Protein AF-A0A8J3QL56-F1 (afdb_monomer)

R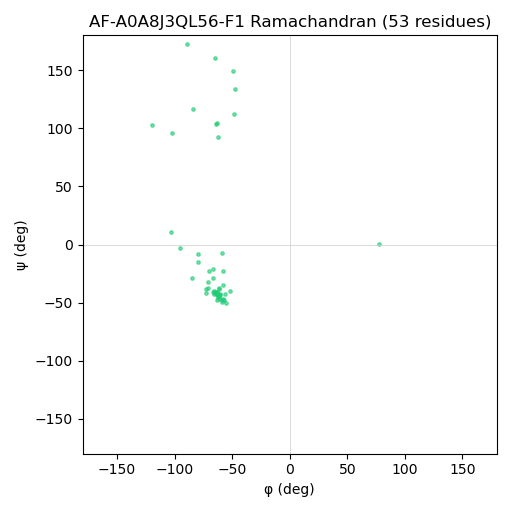adius of gyration: 14.08 Å; Cα contacts (8 Å, |Δi|>4): 29; chains: 1; bounding box: 42×16×38 Å

Organism: NCBI:txid1392758

Structure (mmCIF, N/CA/C/O backbone):
data_AF-A0A8J3QL56-F1
#
_entry.id   AF-A0A8J3QL56-F1
#
loop_
_atom_site.group_PDB
_atom_site.id
_atom_site.type_symbol
_atom_site.label_atom_id
_atom_site.label_alt_id
_atom_site.label_comp_id
_atom_site.label_asym_id
_atom_site.label_entity_id
_atom_site.label_seq_id
_atom_site.pdbx_PDB_ins_code
_atom_site.Cartn_x
_atom_site.Cartn_y
_atom_site.Cartn_z
_atom_site.occupancy
_atom_site.B_iso_or_equiv
_atom_site.auth_seq_id
_atom_site.auth_comp_id
_atom_site.auth_asym_id
_atom_site.auth_atom_id
_atom_site.pdbx_PDB_model_num
ATOM 1 N N . MET A 1 1 ? -17.911 -11.566 -25.165 1.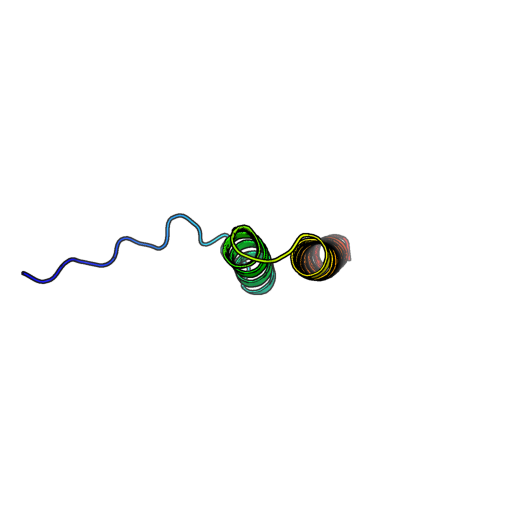00 41.78 1 MET A N 1
ATOM 2 C CA . MET A 1 1 ? -17.639 -10.333 -24.403 1.00 41.78 1 MET A CA 1
ATOM 3 C C . MET A 1 1 ? -16.398 -10.610 -23.578 1.00 41.78 1 MET A C 1
ATOM 5 O O . MET A 1 1 ? -16.515 -11.068 -22.454 1.00 41.78 1 MET A O 1
ATOM 9 N N . THR A 1 2 ? -15.221 -10.487 -24.187 1.00 43.72 2 THR A N 1
ATOM 10 C CA . THR A 1 2 ? -13.952 -10.642 -23.469 1.00 43.72 2 THR A CA 1
ATOM 11 C C . THR A 1 2 ? -13.460 -9.230 -23.248 1.00 43.72 2 THR A C 1
ATOM 13 O O . THR A 1 2 ? -12.945 -8.608 -24.174 1.00 43.72 2 THR A O 1
ATOM 16 N N . GLU A 1 3 ? -13.756 -8.683 -22.074 1.00 47.88 3 GLU A N 1
ATOM 17 C CA . GLU A 1 3 ? -13.200 -7.408 -21.649 1.00 47.88 3 GLU A CA 1
ATOM 18 C C . GLU A 1 3 ? -11.691 -7.629 -21.532 1.00 47.88 3 GLU A C 1
ATOM 20 O O . GLU A 1 3 ? -11.214 -8.368 -20.670 1.00 47.88 3 GLU A O 1
ATOM 25 N N . ALA A 1 4 ? -10.948 -7.122 -22.516 1.00 50.44 4 ALA A N 1
ATOM 26 C CA . ALA A 1 4 ? -9.503 -7.088 -22.459 1.00 50.44 4 ALA A CA 1
ATOM 27 C C . ALA A 1 4 ? -9.158 -6.191 -21.273 1.00 50.44 4 ALA A C 1
ATOM 29 O O . ALA A 1 4 ? -9.350 -4.978 -21.342 1.00 50.44 4 ALA A O 1
ATOM 30 N N . MET A 1 5 ? -8.731 -6.810 -20.173 1.00 50.78 5 MET A N 1
ATOM 31 C CA . MET A 1 5 ? -8.168 -6.118 -19.025 1.00 50.78 5 MET A CA 1
ATOM 32 C C . MET A 1 5 ? -7.117 -5.151 -19.571 1.00 50.78 5 MET A C 1
ATOM 34 O O . MET A 1 5 ? -6.144 -5.588 -20.191 1.00 50.78 5 MET A O 1
ATOM 38 N N 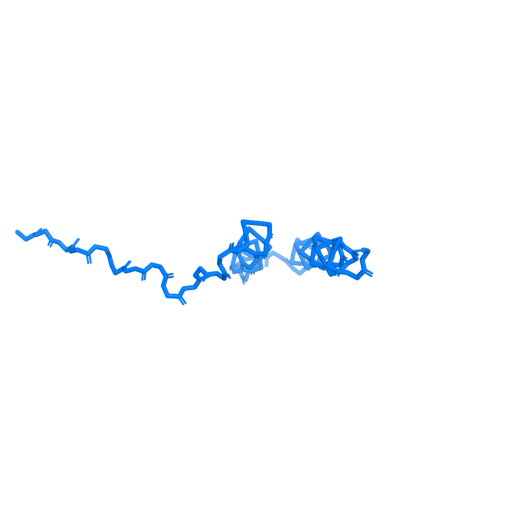. ALA A 1 6 ? -7.392 -3.850 -19.450 1.00 57.09 6 ALA A N 1
ATOM 39 C CA . ALA A 1 6 ? -6.481 -2.801 -19.876 1.00 57.09 6 ALA A CA 1
ATOM 40 C C . ALA A 1 6 ? -5.081 -3.097 -19.312 1.00 57.09 6 ALA A C 1
ATOM 42 O O . ALA A 1 6 ? -4.989 -3.699 -18.231 1.00 57.09 6 ALA A O 1
ATOM 43 N N . PRO A 1 7 ? -3.988 -2.705 -19.999 1.00 52.16 7 PRO A N 1
ATOM 44 C CA . PRO A 1 7 ? -2.692 -2.675 -19.332 1.00 52.16 7 PRO A CA 1
ATOM 45 C C . PRO A 1 7 ? -2.898 -1.957 -18.000 1.00 52.16 7 PRO A C 1
ATOM 47 O O . PRO A 1 7 ? -3.630 -0.972 -17.941 1.00 52.16 7 PRO A O 1
ATOM 50 N N . ASN A 1 8 ? -2.368 -2.514 -16.914 1.00 59.84 8 ASN A N 1
ATOM 51 C CA . ASN A 1 8 ? -2.515 -1.913 -15.600 1.00 59.84 8 ASN A CA 1
ATOM 52 C C . ASN A 1 8 ? -1.817 -0.543 -15.668 1.00 59.84 8 ASN A C 1
ATOM 54 O O . ASN A 1 8 ? -0.606 -0.471 -15.487 1.00 59.84 8 ASN A O 1
ATOM 58 N N . GLU A 1 9 ? -2.558 0.525 -15.984 1.00 60.53 9 GLU A N 1
ATOM 59 C CA . GLU A 1 9 ? -2.069 1.909 -16.156 1.00 60.53 9 GLU A CA 1
ATOM 60 C C . GLU A 1 9 ? -1.383 2.434 -14.875 1.00 60.53 9 GLU A C 1
ATOM 62 O O . GLU A 1 9 ? -0.785 3.503 -14.867 1.00 60.53 9 GLU A O 1
ATOM 67 N N . ASN A 1 10 ? -1.451 1.661 -13.787 1.00 66.38 10 ASN A N 1
ATOM 68 C CA . ASN A 1 10 ? -0.835 1.912 -12.493 1.00 66.38 10 ASN A CA 1
ATOM 69 C C . ASN A 1 10 ? 0.441 1.078 -12.230 1.00 66.38 10 ASN A C 1
ATOM 71 O O . ASN A 1 10 ? 0.902 1.011 -11.095 1.00 66.38 10 ASN A O 1
ATOM 75 N N . SER A 1 11 ? 0.987 0.388 -13.235 1.00 80.62 11 SER A N 1
ATOM 76 C CA . SER A 1 11 ? 2.260 -0.331 -13.110 1.00 80.62 11 SER A CA 1
ATOM 77 C C . SER A 1 11 ? 3.429 0.623 -13.352 1.00 80.62 11 SER A C 1
ATOM 79 O O . SER A 1 11 ? 3.607 1.142 -14.452 1.00 80.62 11 SER A O 1
ATOM 81 N N . THR A 1 12 ? 4.252 0.832 -12.332 1.00 84.69 12 THR A N 1
ATOM 82 C CA . THR A 1 12 ? 5.463 1.664 -12.381 1.00 84.69 12 THR A CA 1
ATOM 83 C C . THR A 1 12 ? 6.651 0.945 -13.022 1.00 84.69 12 THR A C 1
ATOM 85 O O . THR A 1 12 ? 7.694 1.553 -13.252 1.00 84.69 12 THR A O 1
ATOM 88 N N . GLY A 1 13 ? 6.515 -0.357 -13.300 1.00 87.75 13 GLY A N 1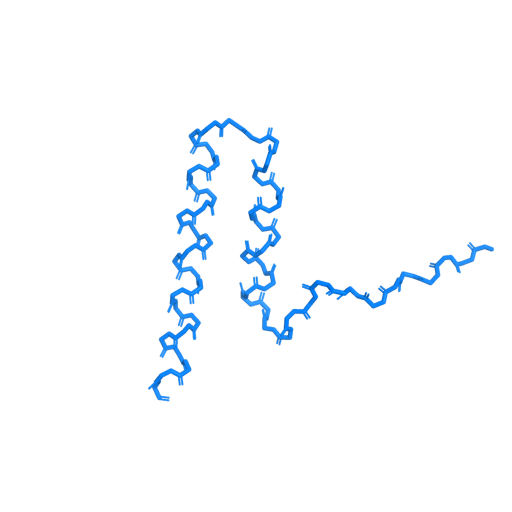
ATOM 89 C CA . GLY A 1 13 ? 7.617 -1.210 -13.749 1.00 87.75 13 GLY A CA 1
ATOM 90 C C . GLY A 1 13 ? 8.547 -1.639 -12.611 1.00 87.75 13 GLY A C 1
ATOM 91 O O . GLY A 1 13 ? 9.499 -2.380 -12.854 1.00 87.75 13 GLY A O 1
ATOM 92 N N . HIS A 1 14 ? 8.264 -1.218 -11.375 1.00 90.12 14 HIS A N 1
ATOM 93 C CA . HIS A 1 14 ? 9.023 -1.589 -10.194 1.00 90.12 14 HIS A CA 1
ATOM 94 C C . HIS A 1 14 ? 8.127 -2.324 -9.193 1.00 90.12 14 HIS A C 1
ATOM 96 O O . HIS A 1 14 ? 7.368 -1.711 -8.446 1.00 90.12 14 HIS A O 1
ATOM 102 N N . HIS A 1 15 ? 8.267 -3.653 -9.132 1.00 92.56 15 HIS A N 1
ATOM 103 C CA . HIS A 1 15 ? 7.372 -4.530 -8.364 1.00 92.56 15 HIS A CA 1
ATOM 104 C C . HIS A 1 15 ? 7.185 -4.096 -6.898 1.00 92.56 15 HIS A C 1
ATOM 106 O O . HIS A 1 15 ? 6.074 -4.141 -6.375 1.00 92.56 15 HIS A O 1
ATOM 112 N N . ALA A 1 16 ? 8.248 -3.635 -6.227 1.00 93.81 16 ALA A N 1
ATOM 113 C CA . ALA A 1 16 ? 8.144 -3.173 -4.841 1.00 93.81 16 ALA A CA 1
ATOM 114 C C . ALA A 1 16 ? 7.379 -1.841 -4.707 1.00 93.81 16 ALA A C 1
ATOM 116 O O . ALA A 1 16 ? 6.666 -1.634 -3.728 1.00 93.81 16 ALA A O 1
ATOM 117 N N . VAL A 1 17 ? 7.481 -0.956 -5.705 1.00 94.88 17 VAL A N 1
ATOM 118 C CA . VAL A 1 17 ? 6.724 0.307 -5.739 1.00 94.88 17 VAL A CA 1
ATOM 119 C C . VAL A 1 17 ? 5.255 0.016 -6.037 1.00 94.88 17 VAL A C 1
ATOM 121 O O . VAL A 1 17 ? 4.380 0.548 -5.359 1.00 94.88 17 VAL A O 1
ATOM 124 N N . ASP A 1 18 ? 4.975 -0.896 -6.968 1.00 94.31 18 ASP A N 1
ATOM 125 C CA . ASP A 1 18 ? 3.609 -1.313 -7.298 1.00 94.31 18 ASP A CA 1
ATOM 126 C C . ASP A 1 18 ? 2.896 -1.923 -6.082 1.00 94.31 18 ASP A C 1
ATOM 128 O O . ASP A 1 18 ? 1.745 -1.588 -5.792 1.00 94.31 18 ASP A O 1
ATOM 132 N N . ALA A 1 19 ? 3.600 -2.761 -5.315 1.00 92.75 19 ALA A N 1
ATOM 133 C CA . ALA A 1 19 ? 3.085 -3.334 -4.075 1.00 92.75 19 ALA A CA 1
ATOM 134 C C . ALA A 1 19 ? 2.811 -2.265 -2.999 1.00 92.75 19 ALA A C 1
ATOM 136 O O . ALA A 1 19 ? 1.7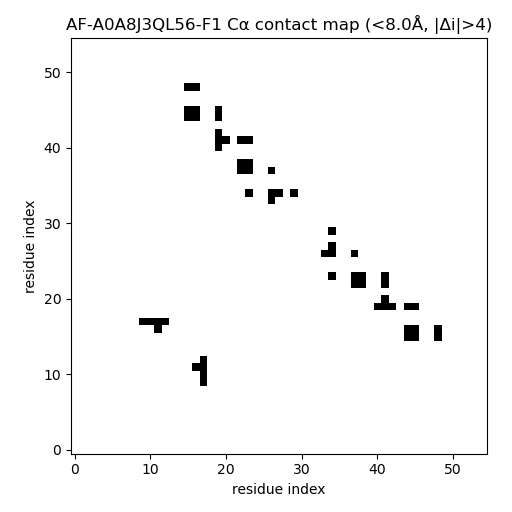72 -2.313 -2.337 1.00 92.75 19 ALA A O 1
ATOM 137 N N . ALA A 1 20 ? 3.698 -1.274 -2.847 1.00 94.94 20 ALA A N 1
ATOM 138 C CA . ALA A 1 20 ? 3.505 -0.167 -1.910 1.00 94.94 20 ALA A CA 1
ATOM 139 C C . ALA A 1 20 ? 2.277 0.687 -2.280 1.00 94.94 20 ALA A C 1
ATOM 141 O O . ALA A 1 20 ? 1.454 1.007 -1.421 1.00 94.94 20 ALA A O 1
ATOM 142 N N . VAL A 1 21 ? 2.101 0.993 -3.568 1.00 93.44 21 VAL A N 1
ATOM 143 C CA . VAL A 1 21 ? 0.950 1.750 -4.083 1.00 93.44 21 VAL A CA 1
ATOM 144 C C . VAL A 1 21 ? -0.358 0.972 -3.912 1.00 93.44 21 VAL A C 1
ATOM 146 O O . VAL A 1 21 ? -1.378 1.554 -3.536 1.00 93.44 21 VAL A O 1
ATOM 149 N N . ALA A 1 22 ? -0.350 -0.343 -4.137 1.00 91.75 22 ALA A N 1
ATOM 150 C CA . ALA A 1 22 ? -1.508 -1.194 -3.872 1.00 91.75 22 ALA A CA 1
ATOM 151 C C . ALA A 1 22 ? -1.852 -1.244 -2.372 1.00 91.75 22 ALA A C 1
ATOM 153 O O . ALA A 1 22 ? -3.023 -1.161 -2.006 1.00 91.75 22 ALA A O 1
ATOM 154 N N . SER A 1 23 ? -0.845 -1.322 -1.496 1.00 91.44 23 SER A N 1
ATOM 155 C CA . SER A 1 23 ? -1.032 -1.303 -0.038 1.00 91.44 23 SER A CA 1
ATOM 156 C C . SER A 1 23 ? -1.760 -0.037 0.427 1.00 91.44 23 SER A C 1
ATOM 158 O O . SER A 1 23 ? -2.762 -0.119 1.136 1.00 91.44 23 SER A O 1
ATOM 160 N N . VAL A 1 24 ? -1.330 1.134 -0.056 1.00 93.38 24 VAL A N 1
ATOM 161 C CA . VAL A 1 24 ? -1.967 2.420 0.271 1.00 93.38 24 VAL A CA 1
ATOM 162 C C . VAL A 1 24 ? -3.408 2.494 -0.242 1.00 93.38 24 VAL A C 1
ATOM 164 O O . VAL A 1 24 ? -4.287 2.970 0.474 1.00 93.38 24 VAL A O 1
ATOM 167 N N . GLN A 1 25 ? -3.684 1.992 -1.449 1.00 93.81 25 GLN A N 1
ATOM 168 C CA . GLN A 1 25 ? -5.051 1.947 -1.983 1.00 93.81 25 GLN A CA 1
ATOM 169 C C . GLN A 1 25 ? -5.973 1.063 -1.135 1.00 93.81 25 GLN A C 1
ATOM 171 O O . GLN A 1 25 ? -7.098 1.456 -0.831 1.00 93.81 25 GLN A O 1
ATOM 176 N N . ASN A 1 26 ? -5.481 -0.099 -0.699 1.00 90.50 26 ASN A N 1
ATOM 177 C CA . ASN A 1 26 ? -6.232 -1.007 0.168 1.00 90.50 26 ASN A CA 1
ATOM 178 C C . ASN A 1 26 ? -6.489 -0.409 1.560 1.00 90.50 26 ASN A C 1
ATOM 180 O O . ASN A 1 26 ? -7.504 -0.712 2.187 1.00 90.50 26 ASN A O 1
ATOM 184 N N . ALA A 1 27 ? -5.603 0.470 2.034 1.00 93.75 27 ALA A N 1
ATOM 185 C CA . ALA A 1 27 ? -5.721 1.098 3.343 1.00 93.75 27 ALA A CA 1
ATOM 186 C C . ALA A 1 27 ? -6.869 2.116 3.443 1.00 93.75 27 ALA A C 1
ATOM 188 O O . ALA A 1 27 ? -7.367 2.357 4.540 1.00 93.75 27 ALA A O 1
ATOM 189 N N . ALA A 1 28 ? -7.340 2.681 2.325 1.00 89.75 28 ALA A N 1
ATOM 190 C CA . ALA A 1 28 ? -8.344 3.752 2.316 1.00 89.75 28 ALA A CA 1
ATOM 191 C C . ALA A 1 28 ? -9.679 3.384 3.003 1.00 89.75 28 ALA A C 1
ATOM 193 O O . ALA A 1 28 ? -10.408 4.273 3.441 1.00 89.75 28 ALA A O 1
ATOM 194 N N . GLY A 1 29 ? -10.000 2.089 3.109 1.00 91.31 29 GLY A N 1
ATOM 195 C CA . GLY A 1 29 ? -11.191 1.585 3.805 1.00 91.31 29 GLY A CA 1
ATOM 196 C C . GLY A 1 29 ? -10.972 1.163 5.264 1.00 91.31 29 GLY A C 1
ATOM 197 O O . GLY A 1 29 ? -11.930 0.748 5.912 1.00 91.31 29 GLY A O 1
ATOM 198 N N . LEU A 1 30 ? -9.738 1.223 5.774 1.00 95.12 30 LEU A N 1
ATOM 199 C CA . LEU A 1 30 ? -9.374 0.727 7.106 1.00 95.12 30 LEU A CA 1
ATOM 200 C C . LEU A 1 30 ? -9.527 1.798 8.194 1.00 95.12 30 LEU A C 1
ATOM 202 O O . LEU A 1 30 ? -9.756 2.975 7.908 1.00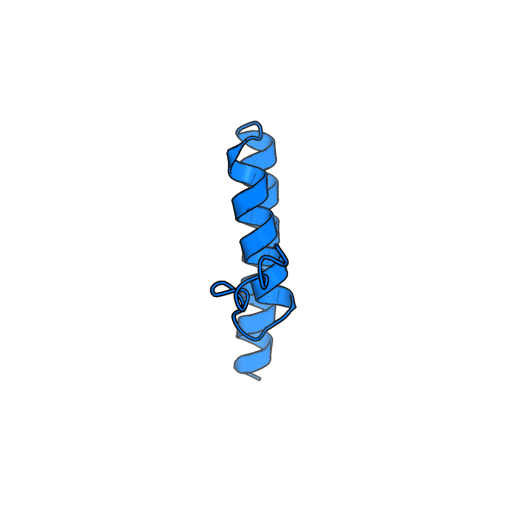 95.12 30 LEU A O 1
ATOM 206 N N . SER A 1 31 ? -9.373 1.400 9.460 1.00 97.44 31 SER A N 1
ATOM 207 C CA . SER A 1 31 ? -9.313 2.349 10.577 1.00 97.44 31 SER A CA 1
ATOM 208 C C . SER A 1 31 ? -8.077 3.255 10.491 1.00 97.44 31 SER A C 1
ATOM 210 O O . SER A 1 31 ? -7.082 2.916 9.856 1.00 97.44 31 SER A O 1
ATOM 212 N N . ALA A 1 32 ? -8.095 4.399 11.180 1.00 95.38 32 ALA A N 1
ATOM 213 C CA . ALA A 1 32 ? -6.973 5.344 11.161 1.00 95.38 32 ALA A CA 1
ATOM 214 C C . ALA A 1 32 ? -5.639 4.722 11.626 1.00 95.38 32 ALA A C 1
ATOM 216 O O . ALA A 1 32 ? -4.580 5.060 11.103 1.00 95.38 32 ALA A O 1
ATOM 217 N N . GLN A 1 33 ? -5.682 3.796 12.588 1.00 95.75 33 GLN A N 1
ATOM 218 C CA . GLN A 1 33 ? -4.481 3.119 13.079 1.00 95.75 33 GLN A CA 1
ATOM 219 C C . GLN A 1 33 ? -3.932 2.113 12.057 1.00 95.75 33 GLN A C 1
ATOM 221 O O . GLN A 1 33 ? -2.722 2.003 11.886 1.00 95.75 33 GLN A O 1
ATOM 226 N N . GLU A 1 34 ? -4.811 1.402 11.352 1.00 95.69 34 GLU A N 1
ATOM 227 C CA . GLU A 1 34 ? -4.413 0.486 10.279 1.00 95.69 34 GLU A CA 1
ATOM 228 C C . GLU A 1 34 ? -3.902 1.241 9.049 1.00 95.69 34 GLU A C 1
ATOM 230 O O . GLU A 1 34 ? -2.920 0.827 8.436 1.00 95.69 34 GLU A O 1
ATOM 235 N N . GLN A 1 35 ? -4.519 2.382 8.729 1.00 97.06 35 GLN A N 1
ATOM 236 C CA . GLN A 1 35 ? -4.026 3.291 7.700 1.00 97.06 35 GLN A CA 1
ATOM 237 C C . GLN A 1 35 ? -2.594 3.730 8.000 1.00 97.06 35 GLN A C 1
ATOM 239 O O . GLN A 1 35 ? -1.741 3.637 7.122 1.00 97.06 35 GLN A O 1
ATOM 244 N N . LEU A 1 36 ? -2.311 4.150 9.240 1.00 96.50 36 LEU A N 1
ATOM 245 C CA . LEU A 1 36 ? -0.967 4.553 9.655 1.00 96.50 36 LEU A CA 1
ATOM 246 C C . LEU A 1 36 ? 0.063 3.445 9.393 1.00 96.50 36 LEU A C 1
ATOM 248 O O . LEU A 1 36 ? 1.056 3.699 8.717 1.00 96.50 36 LEU A O 1
ATOM 252 N N . GLY A 1 37 ? -0.219 2.214 9.830 1.00 95.12 37 GLY A N 1
ATOM 253 C CA . GLY A 1 37 ? 0.684 1.083 9.604 1.00 95.12 37 GLY A CA 1
ATOM 254 C C . GLY A 1 37 ? 0.915 0.782 8.118 1.00 95.12 37 GLY A C 1
ATOM 255 O O . GLY A 1 37 ? 2.040 0.493 7.709 1.00 95.12 37 GLY A O 1
ATOM 256 N N . ALA A 1 38 ? -0.122 0.903 7.284 1.00 95.38 38 ALA A N 1
ATOM 257 C CA . ALA A 1 38 ? 0.008 0.729 5.838 1.00 95.38 38 ALA A CA 1
ATOM 258 C C . ALA A 1 38 ? 0.867 1.829 5.189 1.00 95.38 38 ALA A C 1
ATOM 260 O O . ALA A 1 38 ? 1.703 1.527 4.334 1.00 95.38 38 ALA A O 1
ATOM 261 N N . TYR A 1 39 ? 0.704 3.089 5.610 1.00 96.38 39 TYR A N 1
ATOM 262 C CA . TYR A 1 39 ? 1.525 4.206 5.135 1.00 96.38 39 TYR A CA 1
ATOM 263 C C . TYR A 1 39 ? 2.988 4.077 5.565 1.00 96.38 39 TYR A C 1
ATOM 265 O O . TYR A 1 39 ? 3.875 4.308 4.747 1.00 96.38 39 TYR A O 1
ATOM 273 N N . GLU A 1 40 ? 3.255 3.682 6.811 1.00 97.62 40 GLU A N 1
ATOM 274 C CA . GLU A 1 40 ? 4.617 3.467 7.314 1.00 97.62 40 GLU A CA 1
ATOM 275 C C . GLU A 1 40 ? 5.328 2.347 6.546 1.00 97.62 40 GLU A C 1
ATOM 277 O O . GLU A 1 40 ? 6.470 2.520 6.114 1.00 97.62 40 GLU A O 1
ATOM 282 N N . ALA A 1 41 ? 4.635 1.230 6.308 1.00 96.25 41 ALA A N 1
ATOM 283 C CA . ALA A 1 41 ? 5.165 0.119 5.527 1.00 96.25 41 ALA A CA 1
ATOM 284 C C . ALA A 1 41 ? 5.457 0.529 4.075 1.00 96.25 41 ALA A C 1
ATOM 286 O O . ALA A 1 41 ? 6.553 0.282 3.572 1.00 96.25 41 ALA A O 1
ATOM 287 N N . ALA A 1 42 ? 4.512 1.208 3.416 1.00 96.88 42 ALA A N 1
ATOM 288 C CA . ALA A 1 42 ? 4.706 1.706 2.058 1.00 96.88 42 ALA A CA 1
ATOM 289 C C . ALA A 1 42 ? 5.880 2.695 1.983 1.00 96.88 42 ALA A C 1
ATOM 291 O O . ALA A 1 42 ? 6.719 2.593 1.091 1.00 96.88 42 ALA A O 1
ATOM 292 N N . HIS A 1 43 ? 5.983 3.617 2.943 1.00 97.12 43 HIS A N 1
ATOM 293 C CA . HIS A 1 43 ? 7.076 4.581 3.015 1.00 97.12 43 HIS A CA 1
ATOM 294 C C . HIS A 1 43 ? 8.440 3.900 3.188 1.00 97.12 43 HIS A C 1
ATOM 296 O O . HIS A 1 43 ? 9.390 4.261 2.493 1.00 97.12 43 HIS A O 1
ATOM 302 N N . GLN A 1 44 ? 8.540 2.896 4.066 1.00 97.88 44 GLN A N 1
ATOM 303 C CA . GLN A 1 44 ? 9.767 2.116 4.237 1.00 97.8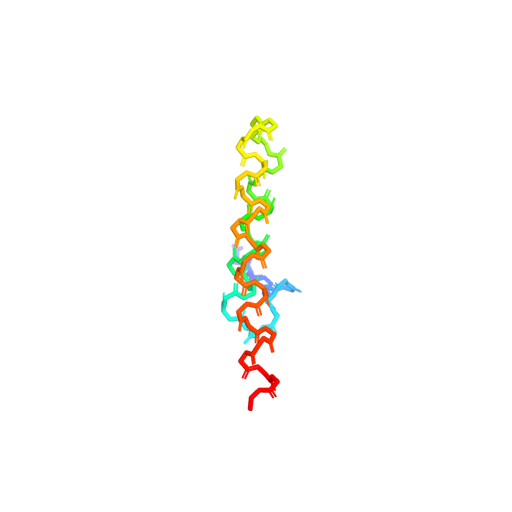8 44 GLN A CA 1
ATOM 304 C C . GLN A 1 44 ? 10.185 1.449 2.923 1.00 97.88 44 GLN A C 1
ATOM 306 O O . GLN A 1 44 ? 11.326 1.618 2.499 1.00 97.88 44 GLN A O 1
ATOM 311 N N . THR A 1 45 ? 9.259 0.770 2.240 1.00 97.06 45 THR A N 1
ATOM 312 C CA . THR A 1 45 ? 9.546 0.128 0.951 1.00 97.06 45 THR A CA 1
ATOM 313 C C . THR A 1 45 ? 10.035 1.138 -0.083 1.00 97.06 45 THR A C 1
ATOM 315 O O . THR A 1 45 ? 11.060 0.916 -0.717 1.00 97.06 45 THR A O 1
ATOM 318 N N . LEU A 1 46 ? 9.351 2.274 -0.241 1.00 96.38 46 LEU A N 1
ATOM 319 C CA . LEU A 1 46 ? 9.758 3.297 -1.209 1.00 96.38 46 LEU A CA 1
ATOM 320 C C . LEU A 1 46 ? 11.150 3.862 -0.902 1.00 96.38 46 LEU A C 1
ATOM 322 O O . LEU A 1 46 ? 11.930 4.104 -1.823 1.0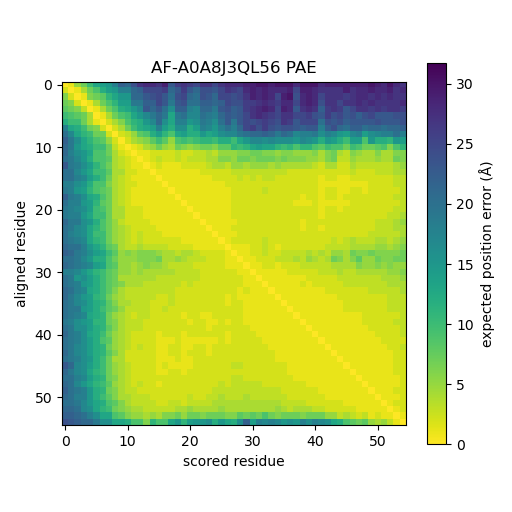0 96.38 46 LEU A O 1
ATOM 326 N N . ARG A 1 47 ? 11.484 4.029 0.381 1.00 97.44 47 ARG A N 1
ATOM 327 C CA . ARG A 1 47 ? 12.814 4.470 0.805 1.00 97.44 47 ARG A CA 1
ATOM 328 C C . ARG A 1 47 ? 13.899 3.445 0.464 1.00 97.44 47 ARG A C 1
ATOM 330 O O . ARG A 1 47 ? 14.966 3.846 0.013 1.00 97.44 47 ARG A O 1
ATOM 337 N N . GLU A 1 48 ? 13.647 2.153 0.666 1.00 96.12 48 GLU A N 1
ATOM 338 C CA . GLU A 1 48 ? 14.597 1.090 0.299 1.00 96.12 48 GLU A CA 1
ATOM 339 C C . GLU A 1 48 ? 14.848 1.052 -1.210 1.00 96.12 48 GLU A C 1
ATOM 341 O O . GLU A 1 48 ? 15.991 0.937 -1.646 1.00 96.12 48 GLU A O 1
ATOM 346 N N . VAL A 1 49 ? 13.794 1.227 -2.011 1.00 96.06 49 VAL A N 1
ATOM 347 C CA . VAL A 1 49 ? 13.917 1.313 -3.471 1.00 96.06 4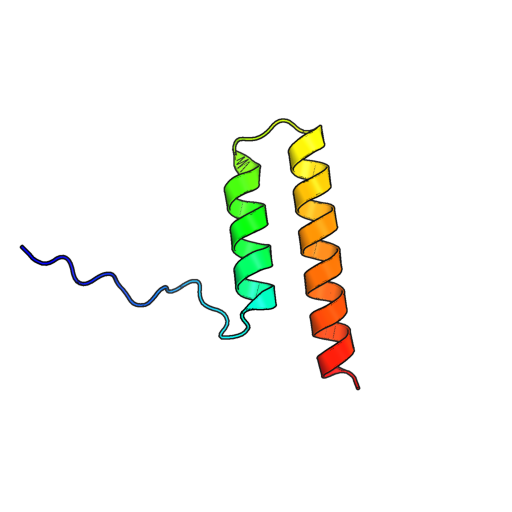9 VAL A CA 1
ATOM 348 C C . VAL A 1 49 ? 14.756 2.510 -3.890 1.00 96.06 49 VAL A C 1
ATOM 350 O O . VAL A 1 49 ? 15.641 2.359 -4.725 1.00 96.06 49 VAL A O 1
ATOM 353 N N . LEU A 1 50 ? 14.503 3.686 -3.307 1.00 95.81 50 LEU A N 1
ATOM 354 C CA . LEU A 1 50 ? 15.283 4.881 -3.612 1.00 95.81 50 LEU A CA 1
ATOM 355 C C . LEU A 1 50 ? 16.759 4.678 -3.254 1.00 95.81 50 LEU A C 1
ATOM 357 O O . LEU A 1 50 ? 17.614 4.916 -4.098 1.00 95.81 50 LEU A O 1
ATOM 361 N N . SER A 1 51 ? 17.036 4.142 -2.061 1.00 96.62 51 SER A N 1
ATOM 362 C CA . SER A 1 51 ? 18.401 3.831 -1.629 1.00 96.62 51 SER A CA 1
ATOM 363 C C . SER A 1 51 ? 19.102 2.896 -2.615 1.00 96.62 51 SER A C 1
ATOM 365 O O . SER A 1 51 ? 20.244 3.146 -2.968 1.00 96.62 51 SER A O 1
ATOM 367 N N . SER A 1 52 ? 18.414 1.865 -3.116 1.00 93.00 52 SER A N 1
ATOM 368 C CA . SER A 1 52 ? 18.978 0.932 -4.099 1.00 93.00 52 SER A CA 1
ATOM 369 C C . SER A 1 52 ? 19.271 1.565 -5.467 1.00 93.00 52 SER A C 1
ATOM 371 O O . SER A 1 52 ? 20.023 0.976 -6.238 1.00 93.00 52 SER A O 1
ATOM 373 N N . ILE A 1 53 ? 18.647 2.697 -5.810 1.00 93.38 53 ILE A N 1
ATOM 374 C CA . ILE A 1 53 ? 18.927 3.446 -7.049 1.00 93.38 53 ILE A CA 1
ATOM 375 C C . ILE A 1 53 ? 20.120 4.392 -6.852 1.00 93.38 53 ILE A C 1
ATOM 377 O O . ILE A 1 53 ? 20.807 4.722 -7.816 1.00 93.38 53 ILE A O 1
ATOM 381 N N . GLU A 1 54 ? 20.333 4.863 -5.624 1.00 87.38 54 GLU A N 1
ATOM 382 C CA . GLU A 1 54 ? 21.411 5.792 -5.273 1.00 87.38 54 GLU A CA 1
ATOM 383 C C . GLU A 1 54 ? 22.785 5.109 -5.102 1.00 87.38 54 GLU A C 1
ATOM 385 O O . GLU A 1 54 ? 23.798 5.812 -5.091 1.00 87.38 54 GLU A O 1
ATOM 390 N N . GLU A 1 55 ? 22.827 3.776 -4.977 1.00 73.56 55 GLU A N 1
ATOM 391 C CA . GLU A 1 55 ? 24.047 2.950 -4.848 1.00 73.56 55 GLU A CA 1
ATOM 392 C C . GLU A 1 55 ? 24.731 2.581 -6.178 1.00 73.56 55 GLU A C 1
ATOM 394 O O . GLU A 1 55 ? 24.042 2.374 -7.205 1.00 73.56 55 GLU A O 1
#

Foldseek 3Di:
DPPPPPDPPQDPVDVLLSVLVVLLVVLPPDDPVSNVVSPVVSVVSVVVVVVVVVD

pLDDT: mean 86.08, std 16.43, range [41.78, 97.88]

Solvent-accessible surface area (backbone atoms only — not comparable to full-atom values): 3329 Å² total; per-residue (Å²): 137,80,82,73,77,66,76,67,91,76,63,77,87,40,72,67,55,38,51,28,54,51,44,47,62,64,27,74,83,52,54,74,71,56,29,49,54,34,47,54,52,27,50,52,49,50,50,53,53,51,52,64,66,74,103

Nearest PDB structures (foldseek):
  2x0h-assembly1_A  TM=8.437E-01  e=8.341E+00  Bacteroides thetaiotaomicron VPI-5482

Sequence (55 aa):
MTEAMAPNENSTGHHAVDAAVASVQNAAGLSAQEQLGAYEAAHQTLREVLSSIEE

Mean predicted aligned error: 7.12 Å

Secondary structure (DSSP, 8-state):
--------TT--S-HHHHHHHHHHHHHTTS-HHHHHHHHHHHHHHHHHHHHHHH-